Protein AF-Q0P405-F1 (afdb_monomer_lite)

Secondary structure (DSSP, 8-state):
-HHHHHHHHHHHHHHHHHHHHHHHHHHHHHHHHHHHTT-SHHHHHHHHHHHHHHHHHHHHHHHHHHHHHHHHHH--

Radius of gyration: 17.1 Å; chains: 1; bounding box: 43×36×36 Å

Organism: Danio rerio (NCBI:txid7955)

pLDDT: mean 74.39, std 9.62, range [42.22, 88.31]

Sequence (76 aa):
MSEKELGQKWDRCLADCAIKVGTGLGLGIVFSVVFFKRRTSPIALGTGIGLGMAYSNCQNDLRSHYQLHRSAAKEQ

InterPro domains:
  IPR007512 MICOS complex subunit Mic10 [PF04418] (2-62)
  IPR007512 MICOS complex subunit Mic10 [PTHR21304] (1-76)

Structure (mmCIF, N/CA/C/O backbone):
data_AF-Q0P405-F1
#
_entry.id   AF-Q0P405-F1
#
loop_
_atom_site.group_PDB
_atom_site.id
_atom_site.type_symbol
_atom_site.label_atom_id
_atom_site.label_alt_id
_atom_site.label_comp_i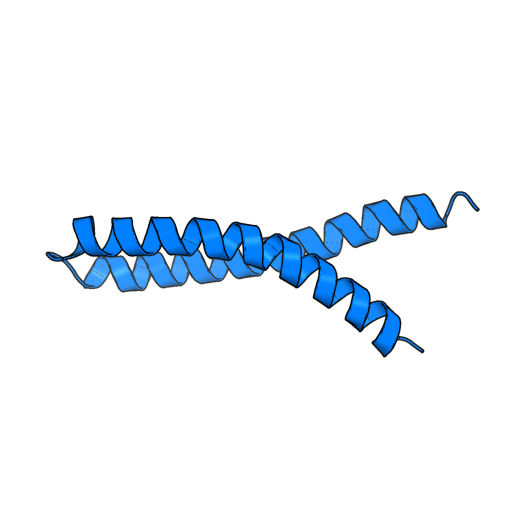d
_atom_site.label_asym_id
_atom_site.label_entity_id
_atom_site.label_seq_id
_atom_site.pdbx_PDB_ins_code
_atom_site.Cartn_x
_atom_site.Cartn_y
_atom_site.Cartn_z
_atom_site.occupancy
_atom_site.B_iso_or_equiv
_atom_site.auth_seq_id
_atom_site.auth_comp_id
_atom_site.auth_asym_id
_atom_site.auth_atom_id
_atom_site.pdbx_PDB_model_num
ATOM 1 N N . MET A 1 1 ? 24.683 5.308 -17.679 1.00 42.22 1 MET A N 1
ATOM 2 C CA . MET A 1 1 ? 24.580 5.701 -16.252 1.00 42.22 1 MET A CA 1
ATOM 3 C C . MET A 1 1 ? 23.117 5.879 -15.818 1.00 42.22 1 MET A C 1
ATOM 5 O O . MET A 1 1 ? 22.771 6.905 -15.255 1.00 42.22 1 MET A O 1
ATOM 9 N N . SER A 1 2 ? 22.228 4.908 -16.067 1.00 61.12 2 SER A N 1
ATOM 10 C CA . SER A 1 2 ? 20.791 5.121 -15.802 1.00 61.12 2 SER A CA 1
ATOM 11 C C . SER A 1 2 ? 20.385 4.802 -14.354 1.00 61.12 2 SER A C 1
ATOM 13 O O . SER A 1 2 ? 19.475 5.429 -13.835 1.00 61.12 2 SER A O 1
ATOM 15 N N . GLU A 1 3 ? 21.102 3.922 -13.652 1.00 60.69 3 GLU A N 1
ATOM 16 C CA . GLU A 1 3 ? 20.683 3.404 -12.336 1.00 60.69 3 GLU A CA 1
ATOM 17 C C . GLU A 1 3 ? 20.669 4.448 -11.211 1.00 60.69 3 GLU A C 1
ATOM 19 O O . GLU A 1 3 ? 19.755 4.440 -10.396 1.00 60.69 3 GLU A O 1
ATOM 24 N N . LYS A 1 4 ? 21.637 5.375 -11.166 1.00 63.03 4 LYS A N 1
ATOM 25 C CA . LYS A 1 4 ? 21.730 6.386 -10.090 1.00 63.03 4 LYS A CA 1
ATOM 26 C C . LYS A 1 4 ? 20.637 7.448 -10.187 1.00 63.03 4 LYS A C 1
ATOM 28 O O . LYS A 1 4 ? 20.013 7.787 -9.185 1.00 63.03 4 LYS A O 1
ATOM 33 N N . GLU A 1 5 ? 20.375 7.929 -11.400 1.00 65.25 5 GLU A N 1
ATOM 34 C CA . GLU A 1 5 ? 19.258 8.838 -11.652 1.00 65.25 5 GLU A CA 1
ATOM 35 C C . GLU A 1 5 ? 17.914 8.140 -11.441 1.00 65.25 5 GLU A C 1
ATOM 37 O O . GLU A 1 5 ? 17.007 8.737 -10.870 1.00 65.25 5 GLU A O 1
ATOM 42 N N . LEU A 1 6 ? 17.771 6.882 -11.879 1.00 64.88 6 LEU A N 1
ATOM 43 C CA . LEU A 1 6 ? 16.555 6.109 -11.628 1.00 64.88 6 LEU A CA 1
ATOM 44 C C . LEU A 1 6 ? 16.354 5.888 -10.123 1.00 64.88 6 LEU A C 1
ATOM 46 O O . LEU A 1 6 ? 15.243 6.050 -9.637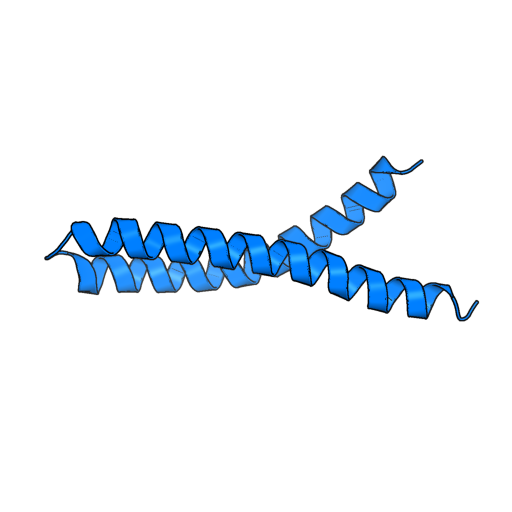 1.00 64.88 6 LEU A O 1
ATOM 50 N N . GLY A 1 7 ? 17.428 5.590 -9.388 1.00 68.88 7 GLY A N 1
ATOM 51 C CA . GLY A 1 7 ? 17.423 5.389 -7.942 1.00 68.88 7 GLY A CA 1
ATOM 52 C C . GLY A 1 7 ? 16.927 6.617 -7.189 1.00 68.88 7 GLY A C 1
ATOM 53 O O . GLY A 1 7 ? 15.954 6.509 -6.455 1.00 68.88 7 GLY A O 1
ATOM 54 N N . GLN A 1 8 ? 17.501 7.802 -7.437 1.00 70.50 8 GLN A N 1
ATOM 55 C CA . GLN A 1 8 ? 17.014 9.042 -6.809 1.00 70.50 8 GLN A CA 1
ATOM 56 C C . GLN A 1 8 ? 15.554 9.367 -7.172 1.00 70.50 8 GLN A C 1
ATOM 58 O O . GLN A 1 8 ? 14.821 9.898 -6.337 1.00 70.50 8 GLN A O 1
ATOM 63 N N . LYS A 1 9 ? 15.114 9.036 -8.395 1.00 66.56 9 LYS A N 1
ATOM 64 C CA . LYS A 1 9 ? 13.719 9.219 -8.844 1.00 66.56 9 LYS A CA 1
ATOM 65 C C . LYS A 1 9 ? 12.757 8.303 -8.086 1.00 66.56 9 LYS A C 1
ATOM 67 O O . LYS A 1 9 ? 11.716 8.766 -7.625 1.00 66.56 9 LYS A O 1
ATOM 72 N N . TRP A 1 10 ? 13.120 7.029 -7.938 1.00 75.2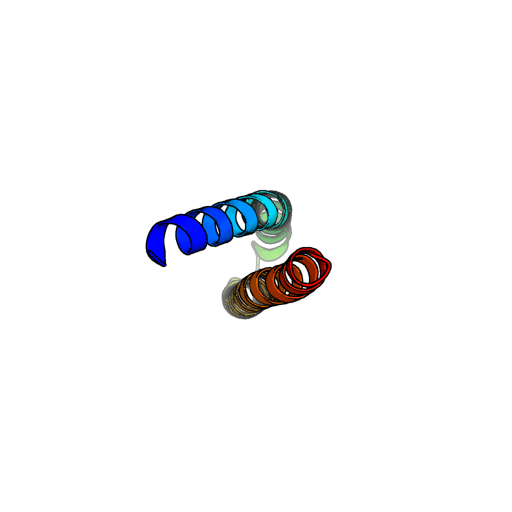5 10 TRP A N 1
ATOM 73 C CA . TRP A 1 10 ? 12.337 6.059 -7.175 1.00 75.25 10 TRP A CA 1
ATOM 74 C C . TRP A 1 10 ? 12.310 6.397 -5.687 1.00 75.25 10 TRP A C 1
ATOM 76 O O . TRP A 1 10 ? 11.238 6.349 -5.099 1.00 75.25 10 TRP A O 1
ATOM 86 N N . ASP A 1 11 ? 13.437 6.799 -5.101 1.00 79.69 11 ASP A N 1
ATOM 87 C CA . ASP A 1 11 ? 13.549 7.089 -3.667 1.00 79.69 11 ASP A CA 1
ATOM 88 C C . ASP A 1 11 ? 12.642 8.256 -3.246 1.00 79.69 11 ASP A C 1
ATOM 90 O O . ASP A 1 11 ? 11.865 8.145 -2.299 1.00 79.69 11 ASP A O 1
ATOM 94 N N . ARG A 1 12 ? 12.641 9.353 -4.019 1.00 72.75 12 ARG A N 1
ATOM 95 C CA . ARG A 1 12 ? 11.807 10.524 -3.717 1.00 72.75 12 ARG A CA 1
ATOM 96 C C . ARG A 1 12 ? 10.311 10.254 -3.899 1.00 72.75 12 ARG A C 1
ATOM 98 O O . ARG A 1 12 ? 9.527 10.683 -3.057 1.00 72.75 12 ARG A O 1
ATOM 105 N N . CYS A 1 13 ? 9.918 9.528 -4.946 1.00 73.44 13 CYS A N 1
ATOM 106 C CA . CYS A 1 13 ? 8.519 9.133 -5.136 1.00 73.44 13 CYS A CA 1
ATOM 107 C C . CYS A 1 13 ? 8.069 8.163 -4.038 1.00 73.44 13 CYS A C 1
ATOM 109 O O . CYS A 1 13 ? 7.000 8.340 -3.456 1.00 73.44 13 CYS A O 1
ATOM 111 N N . LEU A 1 14 ? 8.911 7.177 -3.707 1.00 80.38 14 LEU A N 1
ATOM 112 C CA . LEU A 1 14 ? 8.650 6.227 -2.635 1.00 80.38 14 LEU A CA 1
ATOM 113 C C . LEU A 1 14 ? 8.514 6.949 -1.297 1.00 80.38 14 LEU A C 1
ATOM 115 O O . LEU A 1 14 ? 7.627 6.588 -0.544 1.00 80.38 14 LEU A O 1
ATOM 119 N N . ALA A 1 15 ? 9.319 7.973 -1.010 1.00 82.94 15 ALA A N 1
ATOM 120 C CA . ALA A 1 15 ? 9.213 8.747 0.223 1.00 82.94 15 ALA A CA 1
ATOM 121 C C . ALA A 1 15 ? 7.889 9.525 0.312 1.00 82.94 15 ALA A C 1
ATOM 123 O O . ALA A 1 15 ? 7.180 9.406 1.312 1.00 82.94 15 ALA A O 1
ATOM 124 N N . ASP A 1 16 ? 7.515 10.270 -0.733 1.00 80.81 16 ASP A N 1
ATOM 125 C CA . ASP A 1 16 ? 6.275 11.063 -0.744 1.00 80.81 16 ASP A CA 1
ATOM 126 C C . ASP A 1 16 ? 5.035 10.153 -0.695 1.00 80.81 16 ASP A C 1
ATOM 128 O O . ASP A 1 16 ? 4.131 10.320 0.135 1.00 80.81 16 ASP A O 1
ATOM 132 N N . CYS A 1 17 ? 5.048 9.086 -1.503 1.00 79.50 17 CYS A N 1
ATOM 133 C CA . CYS A 1 17 ? 4.032 8.045 -1.462 1.00 79.50 17 CYS A CA 1
ATOM 134 C C . CYS A 1 17 ? 4.017 7.328 -0.115 1.00 79.50 17 CYS A C 1
ATOM 136 O O . CYS A 1 17 ? 2.938 7.121 0.415 1.00 79.50 17 CYS A O 1
ATOM 138 N N . ALA A 1 18 ? 5.152 6.960 0.477 1.00 83.56 18 ALA A N 1
ATOM 139 C CA . ALA A 1 18 ? 5.195 6.252 1.756 1.00 83.56 18 ALA A CA 1
ATOM 140 C C . ALA A 1 18 ? 4.669 7.115 2.899 1.00 83.56 18 ALA A C 1
ATOM 142 O O . ALA A 1 18 ? 3.983 6.591 3.770 1.00 83.56 18 ALA A O 1
ATOM 143 N N . ILE A 1 19 ? 4.909 8.428 2.891 1.00 86.56 19 ILE A N 1
ATOM 144 C CA . ILE A 1 19 ? 4.326 9.334 3.887 1.00 86.56 19 ILE A CA 1
ATOM 145 C C . ILE A 1 19 ? 2.803 9.395 3.705 1.00 86.56 19 ILE A C 1
ATOM 147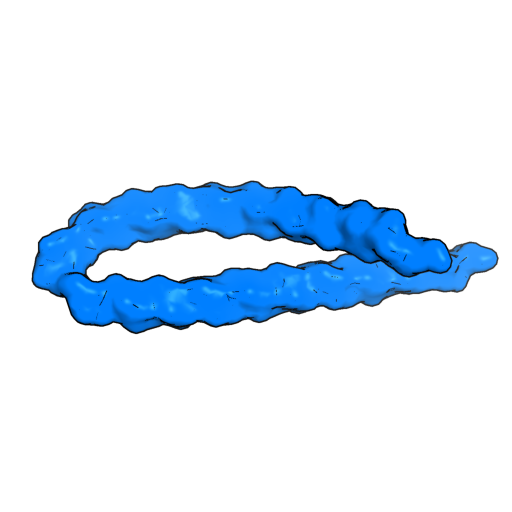 O O . ILE A 1 19 ? 2.055 9.226 4.671 1.00 86.56 19 ILE A O 1
ATOM 151 N N . LYS A 1 20 ? 2.319 9.567 2.468 1.00 81.75 20 LYS A N 1
ATOM 152 C CA . LYS A 1 20 ? 0.883 9.697 2.166 1.00 81.75 20 LYS A CA 1
ATOM 153 C C . LYS A 1 20 ? 0.116 8.386 2.371 1.00 81.75 20 LYS A C 1
ATOM 155 O O . LYS A 1 20 ? -0.920 8.357 3.035 1.00 81.75 20 LYS A O 1
ATOM 160 N N . VAL A 1 21 ? 0.655 7.296 1.835 1.00 82.19 21 VAL A N 1
ATOM 161 C CA . VAL A 1 21 ? 0.145 5.926 1.951 1.00 82.19 21 VAL A CA 1
ATOM 162 C C . VAL A 1 21 ? 0.303 5.427 3.376 1.00 82.19 21 VAL A C 1
ATOM 164 O O . VAL A 1 21 ? -0.639 4.849 3.889 1.00 82.19 21 VAL A O 1
ATOM 167 N N . GLY A 1 22 ? 1.428 5.669 4.045 1.00 85.12 22 GLY A N 1
ATOM 168 C CA . GLY A 1 22 ? 1.660 5.246 5.427 1.00 85.12 22 GLY A CA 1
ATOM 169 C C . GLY A 1 22 ? 0.704 5.921 6.405 1.00 85.12 22 GLY A C 1
ATOM 170 O O . GLY A 1 22 ? 0.074 5.242 7.215 1.00 85.12 22 GLY A O 1
ATOM 171 N N . THR A 1 23 ? 0.508 7.235 6.271 1.00 87.88 23 THR A N 1
ATOM 172 C CA . THR A 1 23 ? -0.467 7.972 7.092 1.00 87.88 23 THR A CA 1
ATOM 173 C C . THR A 1 23 ? -1.899 7.505 6.802 1.00 87.88 23 THR A C 1
ATOM 175 O O . THR A 1 23 ? -2.662 7.223 7.727 1.00 87.88 23 THR A O 1
ATOM 178 N N . GLY A 1 24 ? -2.261 7.360 5.520 1.00 83.38 24 GLY A N 1
ATOM 179 C CA . GLY A 1 24 ? -3.591 6.910 5.103 1.00 83.38 24 GLY A CA 1
ATOM 180 C C . GLY A 1 24 ? -3.896 5.455 5.472 1.00 83.38 24 GLY A C 1
ATOM 181 O O . GLY A 1 24 ? -4.991 5.162 5.946 1.00 83.38 24 GLY A O 1
ATOM 182 N N . LEU A 1 25 ? -2.928 4.548 5.315 1.00 82.56 25 LEU A N 1
ATOM 183 C CA . LEU A 1 25 ? -3.036 3.151 5.736 1.00 82.56 25 LEU A CA 1
ATOM 184 C C . LEU A 1 25 ? -3.117 3.046 7.251 1.00 82.56 25 LEU A C 1
ATOM 186 O O . LEU A 1 25 ? -3.949 2.289 7.728 1.00 82.56 25 LEU A O 1
ATOM 190 N N . GLY A 1 26 ? -2.323 3.802 8.013 1.00 85.94 26 GLY A N 1
ATOM 191 C CA . GLY A 1 26 ? -2.401 3.789 9.475 1.00 85.94 26 GLY A CA 1
ATOM 192 C C . GLY A 1 26 ? -3.816 4.099 9.970 1.00 85.94 26 GLY A C 1
ATOM 193 O O . GLY A 1 26 ? -4.414 3.305 10.696 1.00 85.94 26 GLY A O 1
ATOM 194 N N . LEU A 1 27 ? -4.400 5.201 9.491 1.00 88.31 27 LEU A N 1
ATOM 195 C CA . LEU A 1 27 ? -5.786 5.581 9.790 1.00 88.31 27 LEU A CA 1
ATOM 196 C C . LEU A 1 27 ? -6.811 4.573 9.247 1.00 88.31 27 LEU A C 1
ATOM 198 O O . LEU A 1 27 ? -7.731 4.176 9.964 1.00 88.31 27 LEU A O 1
ATOM 202 N N . GLY A 1 28 ? -6.647 4.135 7.998 1.00 83.25 28 GLY A N 1
ATOM 203 C CA . GLY A 1 28 ? -7.558 3.208 7.328 1.00 83.25 28 GLY A CA 1
ATOM 204 C C . GLY A 1 28 ? -7.577 1.814 7.953 1.00 83.25 28 GLY A C 1
ATOM 205 O O . GLY A 1 28 ? -8.642 1.205 8.038 1.00 83.25 28 GLY A O 1
ATOM 206 N N . ILE A 1 29 ? -6.436 1.320 8.440 1.00 83.12 29 ILE A N 1
ATOM 207 C CA . ILE A 1 29 ? -6.314 0.047 9.162 1.00 83.12 29 ILE A CA 1
ATOM 208 C C . ILE A 1 29 ? -7.023 0.155 10.507 1.00 83.12 29 ILE A C 1
ATOM 210 O O . ILE A 1 29 ? -7.842 -0.706 10.816 1.00 83.12 29 ILE A O 1
ATOM 214 N N . VAL A 1 30 ? -6.775 1.219 11.279 1.00 86.69 30 VAL A N 1
ATOM 215 C CA . VAL A 1 30 ? -7.458 1.434 12.565 1.00 86.69 30 VAL A CA 1
ATOM 216 C C . VAL A 1 30 ? -8.972 1.493 12.360 1.00 86.69 30 VAL A C 1
ATOM 218 O O . VAL A 1 30 ? -9.716 0.774 13.028 1.00 86.69 30 VAL A O 1
ATOM 221 N N . PHE A 1 31 ? -9.437 2.270 11.380 1.00 85.12 31 PHE A N 1
ATOM 222 C CA . PHE A 1 31 ? -10.858 2.369 11.054 1.00 85.12 31 PHE A CA 1
ATOM 223 C C . PHE A 1 31 ? -11.441 1.032 10.575 1.00 85.12 31 PHE A C 1
ATOM 225 O O . PHE A 1 31 ? -12.509 0.622 11.031 1.00 85.12 31 PHE A O 1
ATOM 232 N N . SER A 1 32 ? -10.721 0.312 9.709 1.00 81.75 32 SER A N 1
ATOM 233 C CA . SER A 1 32 ? -11.141 -1.003 9.217 1.00 81.75 32 SER A CA 1
ATOM 234 C C . SER A 1 32 ? -11.259 -2.001 10.359 1.00 81.75 32 SER A C 1
ATOM 236 O O . SER A 1 32 ? -12.280 -2.661 10.469 1.00 81.75 32 SER A O 1
ATOM 238 N N . VAL A 1 33 ? -10.283 -2.086 11.262 1.00 78.88 33 VAL A N 1
ATOM 239 C CA . VAL A 1 33 ? -10.336 -3.015 12.402 1.00 78.88 33 VAL A CA 1
ATOM 240 C C . VAL A 1 33 ? -11.520 -2.704 13.323 1.00 78.88 33 VAL A C 1
ATOM 242 O O . VAL A 1 33 ? -12.193 -3.629 13.783 1.00 78.88 33 VAL A O 1
ATOM 245 N N . VAL A 1 34 ? -11.816 -1.422 13.557 1.00 83.00 34 VAL A N 1
ATOM 246 C CA . VAL A 1 34 ? -12.943 -0.995 14.400 1.00 83.00 34 VAL A CA 1
ATOM 247 C C . VAL A 1 34 ? -14.292 -1.336 13.758 1.00 83.00 34 VAL A C 1
ATOM 249 O O . VAL A 1 34 ? -15.145 -1.928 14.418 1.00 83.00 34 VAL A O 1
ATOM 252 N N . PHE A 1 35 ? -14.491 -1.022 12.475 1.00 75.50 35 PHE A N 1
ATOM 253 C CA . PHE A 1 35 ? -15.775 -1.232 11.792 1.00 75.50 35 PHE A CA 1
ATOM 254 C C . PHE A 1 35 ? -15.985 -2.666 11.275 1.00 75.50 35 PHE A C 1
ATOM 256 O O . PHE A 1 35 ? -17.111 -3.165 11.277 1.00 75.50 35 PHE A O 1
ATOM 263 N N . PHE A 1 36 ? -14.933 -3.363 10.839 1.00 69.00 36 PHE A N 1
ATOM 264 C CA . PHE A 1 36 ? -15.050 -4.646 10.130 1.00 69.00 36 PHE A CA 1
ATOM 265 C C . PHE A 1 36 ? -15.006 -5.888 11.014 1.00 69.00 36 PHE A C 1
ATOM 267 O O . PHE A 1 36 ? -15.186 -6.993 10.494 1.00 69.00 36 PHE A O 1
ATOM 274 N N . LYS A 1 37 ? -14.847 -5.756 12.338 1.00 66.69 37 LYS A N 1
ATOM 275 C CA . LYS A 1 37 ? -14.755 -6.900 13.267 1.00 66.69 37 LYS A CA 1
ATOM 276 C C . LYS A 1 37 ? -15.919 -7.909 13.162 1.00 66.69 37 LYS A C 1
ATOM 278 O O . LYS A 1 37 ? -15.821 -9.006 13.700 1.00 66.69 37 LYS A O 1
ATOM 283 N N . ARG A 1 38 ? -17.006 -7.584 12.447 1.00 68.00 38 ARG A N 1
ATOM 284 C CA . ARG A 1 38 ? -18.174 -8.454 12.234 1.00 68.00 38 ARG A CA 1
ATOM 285 C C . ARG A 1 38 ? -18.249 -9.179 10.874 1.00 68.00 38 ARG A C 1
ATOM 287 O O . ARG A 1 38 ? -19.089 -10.062 10.738 1.00 68.00 38 ARG A O 1
ATOM 294 N N . ARG A 1 39 ? -17.432 -8.850 9.860 1.00 68.19 39 ARG A N 1
ATOM 295 C CA . ARG A 1 39 ? -17.540 -9.441 8.501 1.00 68.19 39 ARG A CA 1
ATOM 296 C C . ARG A 1 39 ? -16.178 -9.437 7.790 1.00 68.19 39 ARG A C 1
ATOM 298 O O . ARG A 1 39 ? -15.770 -8.429 7.227 1.00 68.19 39 ARG A O 1
ATOM 305 N N . THR A 1 40 ? -15.498 -10.583 7.763 1.00 66.38 40 THR A N 1
ATOM 306 C CA . THR A 1 40 ? -14.172 -10.750 7.129 1.00 66.38 40 THR A CA 1
ATOM 307 C C . THR A 1 40 ? -14.209 -10.667 5.595 1.00 66.38 40 THR A C 1
ATOM 309 O O . THR A 1 40 ? -13.248 -10.213 4.984 1.00 66.38 40 THR A O 1
ATOM 312 N N . SER A 1 41 ? -15.318 -11.055 4.946 1.00 66.88 41 SER A N 1
ATOM 313 C CA . SER A 1 41 ? -15.421 -11.062 3.471 1.00 66.88 41 SER A CA 1
ATOM 314 C C . SER A 1 41 ? -15.146 -9.707 2.790 1.00 66.88 41 SER A C 1
ATOM 316 O O . SER A 1 41 ? -14.389 -9.687 1.823 1.00 66.88 41 SER A O 1
ATOM 318 N N . PRO A 1 42 ? -15.714 -8.573 3.243 1.00 69.56 42 PRO A N 1
ATOM 319 C CA . PRO A 1 42 ? -15.477 -7.283 2.595 1.00 69.56 42 PRO A CA 1
ATOM 320 C C . PRO A 1 42 ? -14.071 -6.709 2.847 1.00 69.56 42 PRO A C 1
ATOM 322 O O . PRO A 1 42 ? -13.652 -5.842 2.087 1.00 69.56 42 PRO A O 1
ATOM 325 N N . ILE A 1 43 ? -13.316 -7.207 3.840 1.00 74.31 43 ILE A N 1
ATOM 326 C CA . ILE A 1 43 ? -11.917 -6.789 4.040 1.00 74.31 43 ILE A CA 1
ATOM 327 C C . ILE A 1 43 ? -11.078 -7.241 2.848 1.00 74.31 43 ILE A C 1
ATOM 329 O O . ILE A 1 43 ? -10.406 -6.418 2.248 1.00 74.31 43 ILE A O 1
ATOM 333 N N . ALA A 1 44 ? -11.170 -8.513 2.447 1.00 75.81 44 ALA A N 1
ATOM 334 C CA . ALA A 1 44 ? -10.370 -9.050 1.344 1.00 75.81 44 ALA A CA 1
ATOM 335 C C . ALA A 1 44 ? -10.617 -8.303 0.020 1.00 75.81 44 ALA A C 1
ATOM 337 O O . ALA A 1 44 ? -9.667 -7.954 -0.682 1.00 75.81 44 ALA A O 1
ATOM 338 N N . LEU A 1 45 ? -11.885 -7.996 -0.288 1.00 78.06 45 LEU A N 1
ATOM 339 C CA . LEU A 1 45 ? -12.231 -7.186 -1.460 1.00 78.06 45 LEU A CA 1
ATOM 340 C C . LEU A 1 45 ? -11.720 -5.745 -1.328 1.00 78.06 45 LEU A C 1
ATOM 342 O O . LEU A 1 45 ? -11.139 -5.216 -2.273 1.00 78.06 45 LEU A O 1
ATOM 346 N N . GLY A 1 46 ? -11.881 -5.121 -0.157 1.00 79.56 46 GLY A N 1
ATOM 347 C CA . GLY A 1 46 ? -11.408 -3.760 0.100 1.00 79.56 46 GLY A CA 1
ATOM 348 C C . GLY A 1 46 ? -9.885 -3.629 0.026 1.00 79.56 46 GLY A C 1
ATOM 349 O O . GLY A 1 46 ? -9.381 -2.695 -0.593 1.00 79.56 46 GLY A O 1
ATOM 350 N N . THR A 1 47 ? -9.142 -4.586 0.588 1.00 79.50 47 THR A N 1
ATOM 351 C CA . THR A 1 47 ? -7.675 -4.620 0.527 1.00 79.50 47 THR A CA 1
ATOM 352 C C . THR A 1 47 ? -7.188 -4.822 -0.906 1.00 79.50 47 THR A C 1
ATOM 354 O O . THR A 1 47 ? -6.254 -4.141 -1.316 1.00 79.50 47 THR A O 1
ATOM 357 N N . GLY A 1 48 ? -7.839 -5.689 -1.694 1.00 82.94 48 GLY A N 1
ATOM 358 C CA . GLY A 1 48 ? -7.506 -5.881 -3.110 1.00 82.94 48 GLY A CA 1
ATOM 359 C C . GLY A 1 48 ? -7.705 -4.614 -3.950 1.00 82.94 48 GLY A C 1
ATOM 360 O O . GLY A 1 48 ? -6.795 -4.203 -4.670 1.00 82.94 48 GLY A O 1
ATOM 361 N N . ILE A 1 49 ? -8.858 -3.946 -3.805 1.00 82.94 49 ILE A N 1
ATOM 362 C CA . ILE A 1 49 ? -9.146 -2.671 -4.491 1.00 82.94 49 ILE A CA 1
ATOM 363 C C . ILE A 1 49 ? -8.166 -1.578 -4.038 1.00 82.94 49 ILE A C 1
ATOM 365 O O . ILE A 1 49 ? -7.628 -0.840 -4.866 1.00 82.94 49 ILE A O 1
ATOM 369 N N . GLY A 1 50 ? -7.894 -1.495 -2.732 1.00 83.06 50 GLY A N 1
ATOM 370 C CA . GLY A 1 50 ? -6.965 -0.523 -2.158 1.00 83.06 50 GLY A CA 1
ATOM 371 C C . GLY A 1 50 ? -5.530 -0.702 -2.656 1.00 83.06 50 GLY A C 1
ATOM 372 O O . GLY A 1 50 ? -4.900 0.277 -3.051 1.00 83.06 50 GLY A O 1
ATOM 373 N N . LEU A 1 51 ? -5.030 -1.942 -2.706 1.00 82.12 51 LEU A N 1
ATOM 374 C CA . LEU A 1 51 ? -3.695 -2.258 -3.227 1.00 82.12 51 LEU A CA 1
ATOM 375 C C . LEU A 1 51 ? -3.553 -1.881 -4.709 1.00 82.12 51 LEU A C 1
ATOM 377 O O . LEU A 1 51 ? -2.552 -1.272 -5.085 1.00 82.12 51 LEU A O 1
ATOM 381 N N . GLY A 1 52 ? -4.560 -2.177 -5.539 1.00 85.50 52 GLY A N 1
ATOM 382 C CA . GLY A 1 52 ? -4.550 -1.814 -6.961 1.00 85.50 52 GLY A CA 1
ATOM 383 C C . GLY A 1 52 ? -4.523 -0.299 -7.199 1.00 85.50 52 GLY A C 1
ATOM 384 O O . GLY A 1 52 ? -3.743 0.192 -8.022 1.00 85.50 52 GLY A O 1
ATOM 385 N N . MET A 1 53 ? -5.321 0.459 -6.438 1.00 83.25 53 MET A N 1
ATOM 386 C CA . MET A 1 53 ? -5.322 1.926 -6.501 1.00 83.25 53 MET A CA 1
ATOM 387 C C . MET A 1 53 ? -4.015 2.534 -5.981 1.00 83.25 53 MET A C 1
ATOM 389 O O . MET A 1 53 ? -3.485 3.456 -6.599 1.00 83.25 53 MET A O 1
ATOM 393 N N . ALA A 1 54 ? -3.455 2.003 -4.890 1.00 81.69 54 ALA A N 1
ATOM 394 C CA . ALA A 1 54 ? -2.181 2.475 -4.348 1.00 81.69 54 ALA A CA 1
ATOM 395 C C . ALA A 1 54 ? -1.026 2.274 -5.345 1.00 81.69 54 ALA A C 1
ATOM 397 O O . ALA A 1 54 ? -0.218 3.182 -5.545 1.00 81.69 54 ALA A O 1
ATOM 398 N N . TYR A 1 55 ? -0.987 1.121 -6.022 1.00 82.81 55 TYR A N 1
ATOM 399 C CA . TYR A 1 55 ? 0.014 0.832 -7.050 1.00 82.81 55 TYR A CA 1
ATOM 400 C C . TYR A 1 55 ? -0.108 1.781 -8.253 1.00 82.81 55 TYR A C 1
ATOM 402 O O . TYR A 1 55 ? 0.885 2.356 -8.702 1.00 82.81 55 TYR A O 1
ATOM 410 N N . SER A 1 56 ? -1.337 2.005 -8.727 1.00 85.44 56 SER A N 1
ATOM 411 C CA . SER A 1 56 ? -1.611 2.882 -9.874 1.00 85.44 56 SER A CA 1
ATOM 412 C C . SER A 1 56 ? -1.278 4.347 -9.577 1.00 85.44 56 SER A C 1
ATOM 414 O O . SER A 1 56 ? -0.690 5.029 -10.416 1.00 85.44 56 SER A O 1
ATOM 416 N N . ASN A 1 57 ? -1.589 4.826 -8.367 1.00 81.19 57 ASN A N 1
ATOM 417 C CA . ASN A 1 57 ? -1.244 6.181 -7.938 1.00 81.19 57 ASN A CA 1
ATOM 418 C C . ASN A 1 57 ? 0.274 6.395 -7.887 1.00 81.19 57 ASN A C 1
ATOM 420 O O . ASN A 1 57 ? 0.746 7.414 -8.382 1.00 81.19 57 ASN A O 1
ATOM 424 N N . CYS A 1 58 ? 1.033 5.430 -7.354 1.00 73.94 58 CYS A N 1
ATOM 425 C CA . CYS A 1 58 ? 2.497 5.498 -7.308 1.00 73.94 58 CYS A CA 1
ATOM 426 C C . CYS A 1 58 ? 3.103 5.557 -8.721 1.00 73.94 58 CYS A C 1
ATOM 428 O O . CYS A 1 58 ? 3.928 6.416 -9.029 1.00 73.94 58 CYS A O 1
ATOM 430 N N . GLN A 1 59 ? 2.629 4.693 -9.624 1.00 80.31 59 GLN A N 1
ATOM 431 C CA . GLN A 1 59 ? 3.095 4.684 -11.010 1.00 80.31 59 GLN A CA 1
ATOM 432 C C . GLN A 1 59 ? 2.774 5.995 -11.744 1.00 80.31 59 GLN A C 1
ATOM 434 O O . GLN A 1 59 ? 3.580 6.475 -12.548 1.00 80.31 59 GLN A O 1
ATOM 439 N N . ASN A 1 60 ? 1.598 6.572 -11.488 1.00 79.75 60 ASN A N 1
ATOM 440 C CA . ASN A 1 60 ? 1.184 7.826 -12.102 1.00 79.75 60 ASN A CA 1
ATOM 441 C C . ASN A 1 60 ? 1.987 9.022 -11.577 1.00 79.75 60 ASN A C 1
ATOM 443 O O . ASN A 1 60 ? 2.408 9.850 -12.380 1.00 79.75 60 ASN A O 1
ATOM 447 N N . ASP A 1 61 ? 2.231 9.094 -10.268 1.00 76.69 61 ASP A N 1
ATOM 448 C CA . ASP A 1 61 ? 3.017 10.166 -9.649 1.00 76.69 61 ASP A CA 1
ATOM 449 C C . ASP A 1 61 ? 4.470 10.166 -10.151 1.00 76.69 61 ASP A C 1
ATOM 451 O O . ASP A 1 61 ? 5.004 11.191 -10.579 1.00 76.69 61 ASP A O 1
ATOM 455 N N . LEU A 1 62 ? 5.069 8.976 -10.268 1.00 71.50 62 LEU A N 1
ATOM 456 C CA . LEU A 1 62 ? 6.391 8.820 -10.871 1.00 71.50 62 LEU A CA 1
ATOM 457 C C . LEU A 1 62 ? 6.432 9.332 -12.323 1.00 71.50 62 LEU A C 1
ATOM 459 O O . LEU A 1 62 ? 7.416 9.940 -12.750 1.00 71.50 62 LEU A O 1
ATOM 463 N N . ARG A 1 63 ? 5.361 9.105 -13.096 1.00 72.00 63 ARG A N 1
ATOM 464 C CA . ARG A 1 63 ? 5.249 9.568 -14.487 1.00 72.00 63 ARG A CA 1
ATOM 465 C C . ARG A 1 63 ? 4.993 11.078 -14.584 1.00 72.00 63 ARG A C 1
ATOM 467 O O . ARG A 1 63 ? 5.562 11.719 -15.468 1.00 72.00 63 ARG A O 1
ATOM 474 N N . SER A 1 64 ? 4.162 11.653 -13.719 1.00 67.62 64 SER A N 1
ATOM 475 C CA . SER A 1 64 ? 3.813 13.081 -13.750 1.00 67.62 64 SER A CA 1
ATOM 476 C C . SER A 1 64 ? 4.995 13.960 -13.334 1.00 67.62 64 SER A C 1
ATOM 478 O O . SER A 1 64 ? 5.309 14.933 -14.026 1.00 67.62 64 SER A O 1
ATOM 480 N N . HIS A 1 65 ? 5.734 13.570 -12.289 1.00 63.81 65 HIS A N 1
ATOM 481 C CA . HIS A 1 65 ? 6.959 14.263 -11.884 1.00 63.81 65 HIS A CA 1
ATOM 482 C C . HIS A 1 65 ? 8.054 14.175 -12.961 1.00 63.81 65 HIS A C 1
ATOM 484 O O . HIS A 1 65 ? 8.803 15.133 -13.167 1.00 63.81 65 HIS A O 1
ATOM 490 N N . TYR A 1 66 ? 8.109 13.064 -13.710 1.00 59.16 66 TYR A N 1
ATOM 491 C CA . TYR A 1 66 ? 9.001 12.909 -14.863 1.00 59.16 66 TYR A CA 1
ATOM 492 C C . TYR A 1 66 ? 8.692 13.920 -15.978 1.00 59.16 66 TYR A C 1
ATOM 494 O O . TYR A 1 66 ? 9.615 14.477 -16.572 1.00 59.16 66 TYR A O 1
ATOM 502 N N . GLN A 1 67 ? 7.411 14.192 -16.258 1.00 64.69 67 GLN A N 1
ATOM 503 C CA . GLN A 1 67 ? 7.023 15.207 -17.242 1.00 64.69 67 GLN A CA 1
ATOM 504 C C . GLN A 1 67 ? 7.365 16.620 -16.762 1.00 64.69 67 GLN A C 1
ATOM 506 O O . GLN A 1 67 ? 8.000 17.358 -17.508 1.00 64.69 67 GLN A O 1
ATOM 511 N N . LEU A 1 68 ? 7.023 16.972 -15.518 1.00 65.06 68 LEU A N 1
ATOM 512 C CA . LEU A 1 68 ? 7.313 18.291 -14.937 1.00 65.06 68 LEU A CA 1
ATOM 513 C C . LEU A 1 68 ? 8.811 18.624 -14.961 1.00 65.06 68 LEU A C 1
ATOM 515 O O . LEU A 1 68 ? 9.201 19.703 -15.403 1.00 65.06 68 LEU A O 1
ATOM 519 N N . HIS A 1 69 ? 9.664 17.683 -14.551 1.00 62.31 69 HIS A N 1
ATOM 520 C CA . HIS A 1 69 ? 11.103 17.933 -14.489 1.00 62.31 69 HIS A CA 1
ATOM 521 C C . HIS A 1 69 ? 11.791 17.849 -15.857 1.00 62.31 69 HIS A C 1
ATOM 523 O O . HIS A 1 69 ? 12.787 18.532 -16.071 1.00 62.31 69 HIS A O 1
ATOM 529 N N . ARG A 1 70 ? 11.274 17.055 -16.809 1.00 65.00 70 ARG A N 1
ATOM 530 C CA . ARG A 1 70 ? 11.769 17.072 -18.197 1.00 65.00 70 ARG A CA 1
ATOM 531 C C . ARG A 1 70 ? 11.447 18.394 -18.885 1.00 65.00 70 ARG A C 1
ATOM 533 O O . ARG A 1 70 ? 12.257 18.854 -19.681 1.00 65.00 70 ARG A O 1
ATOM 540 N N . SER A 1 71 ? 10.301 18.996 -18.575 1.00 62.91 71 SER A N 1
ATOM 541 C CA . SER A 1 71 ? 9.967 20.351 -19.018 1.00 62.91 71 SER A CA 1
ATOM 542 C C . SER A 1 71 ? 10.911 21.378 -18.394 1.00 62.91 71 SER A C 1
ATOM 544 O O . SER A 1 71 ? 11.458 22.194 -19.121 1.00 62.91 71 SER A O 1
ATOM 546 N N . ALA A 1 72 ? 11.202 21.269 -17.092 1.00 63.59 72 ALA A N 1
ATOM 547 C CA . ALA A 1 72 ? 12.177 22.142 -16.429 1.00 63.59 72 ALA A CA 1
ATOM 548 C C . ALA A 1 72 ? 13.616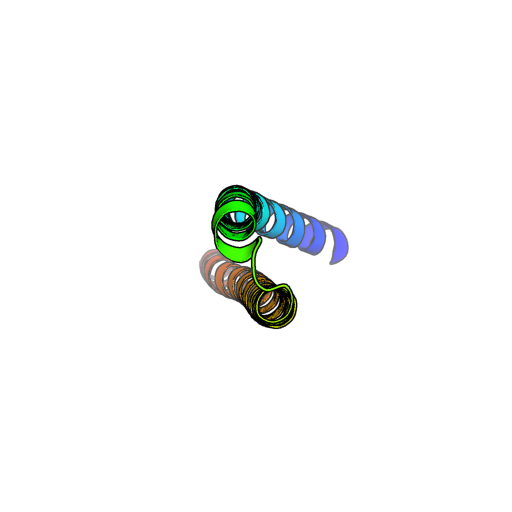 21.955 -16.956 1.00 63.59 72 ALA A C 1
ATOM 550 O O . ALA A 1 72 ? 14.358 22.920 -17.070 1.00 63.59 72 ALA A O 1
ATOM 551 N N . ALA A 1 73 ? 14.009 20.729 -17.318 1.00 62.78 73 ALA A N 1
ATOM 552 C CA . ALA A 1 73 ? 15.331 20.429 -17.873 1.00 62.78 73 ALA A CA 1
ATOM 553 C C . ALA A 1 73 ? 15.474 20.783 -19.365 1.00 62.78 73 ALA A C 1
ATOM 555 O O . ALA A 1 73 ? 16.593 20.825 -19.862 1.00 62.78 73 ALA A O 1
ATOM 556 N N . LYS A 1 74 ? 14.366 20.991 -20.094 1.00 64.31 74 LYS A N 1
ATOM 557 C CA . LYS A 1 74 ? 14.379 21.428 -21.502 1.00 64.31 74 LYS A CA 1
ATOM 558 C C . LYS A 1 74 ? 14.496 22.941 -21.676 1.00 64.31 74 LYS A C 1
ATOM 560 O O . LYS A 1 74 ? 14.754 23.374 -22.790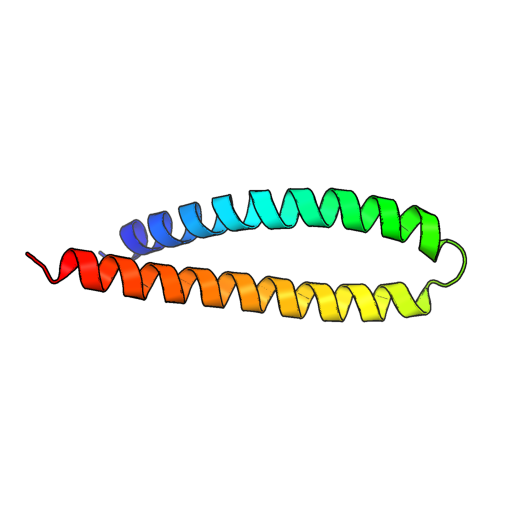 1.00 64.31 74 LYS A O 1
ATOM 565 N N . GLU A 1 75 ? 14.295 23.715 -20.618 1.00 65.31 75 GLU A N 1
ATOM 566 C CA . GLU A 1 75 ? 14.428 25.178 -20.637 1.00 65.31 75 GLU A CA 1
ATOM 567 C C . GLU A 1 75 ? 15.895 25.646 -20.520 1.00 65.31 75 GLU A C 1
ATOM 569 O O . GLU A 1 75 ? 16.145 26.830 -20.307 1.00 65.31 75 GLU A O 1
ATOM 574 N N . GLN A 1 76 ? 16.869 24.736 -20.653 1.00 47.75 76 GLN A N 1
ATOM 575 C CA . GLN A 1 76 ? 18.300 25.046 -20.683 1.00 47.75 76 GLN A CA 1
ATOM 576 C C . GLN A 1 76 ? 18.896 24.703 -22.048 1.00 47.75 76 GLN A C 1
ATOM 578 O O . GLN A 1 76 ? 19.696 25.524 -22.548 1.00 47.75 76 GLN A O 1
#

Foldseek 3Di:
DVCVVVVVLLVVLCVVLCVVVVVVCVVVVVVCVVPVVPPPVVVVVVVVVVVVVSVVVSVVVSVVVVVVVVVVVVVD